Protein AF-A0A849F3B4-F1 (afdb_monomer_lite)

Radius of gyration: 20.48 Å; chains: 1; bounding box: 62×36×54 Å

Sequence (135 aa):
MQRDLKILFNVFCLCCFWLQVFSQEESPEEHHDIPEPMIFDLVRELGAKQGELEVNVLAEFPLSSIASRHIDWAPEIEYAIWDNFAVEFELPFEDAKLEALKTALQYTFGKSGCGRYIHGTQFMVEKFRKLDKWD

Foldseek 3Di:
DVVVVVVVVVVVVVVVVVLPPPPDDDDPDPDDPDDDDPVDDDQDDFFDAAFDKDKDKDWDWDPPDPPPTWIKMKIKIKGDNHGQKIKMWMFIDTRNHTFKTKIKIKGWSAADPVRPDTDIDMDMDIGTDDDPPDD

Structure (mmCIF, N/CA/C/O backbone):
data_AF-A0A849F3B4-F1
#
_entry.id   AF-A0A849F3B4-F1
#
loop_
_atom_site.group_PDB
_atom_site.id
_atom_site.type_symbol
_atom_site.label_atom_id
_atom_site.label_alt_id
_atom_site.label_comp_id
_atom_site.label_asym_id
_atom_site.label_entity_id
_atom_site.label_seq_id
_atom_site.pdbx_PDB_ins_code
_atom_site.Cartn_x
_atom_site.Cartn_y
_atom_site.Cartn_z
_atom_site.occupancy
_atom_site.B_iso_or_equiv
_atom_site.auth_seq_id
_atom_site.auth_comp_id
_atom_site.auth_asym_id
_atom_site.auth_atom_id
_atom_site.pdbx_PDB_model_num
ATOM 1 N N . MET A 1 1 ? -33.260 -25.102 0.142 1.00 57.44 1 MET A N 1
ATOM 2 C CA . MET A 1 1 ? -32.472 -24.036 -0.514 1.00 57.44 1 MET A CA 1
ATOM 3 C C . MET A 1 1 ? -32.814 -22.630 -0.012 1.00 57.44 1 MET A C 1
ATOM 5 O O . MET A 1 1 ? -31.950 -22.007 0.581 1.00 57.44 1 MET A O 1
ATOM 9 N N . GLN A 1 2 ? -34.042 -22.104 -0.170 1.00 55.69 2 GLN A N 1
ATOM 10 C CA . GLN A 1 2 ? -34.351 -20.734 0.307 1.00 55.69 2 GLN A CA 1
ATOM 11 C C . GLN A 1 2 ? -34.433 -20.570 1.839 1.00 55.69 2 GLN A C 1
ATOM 13 O O . GLN A 1 2 ? -34.187 -19.478 2.345 1.00 55.69 2 GLN A O 1
ATOM 18 N N . ARG A 1 3 ? -34.777 -21.625 2.594 1.00 58.72 3 ARG A N 1
ATOM 19 C CA . ARG A 1 3 ? -34.751 -21.597 4.071 1.00 58.72 3 ARG A CA 1
ATOM 20 C C . ARG A 1 3 ? -33.321 -21.590 4.617 1.00 58.72 3 ARG A C 1
ATOM 22 O O . ARG A 1 3 ? -33.041 -20.842 5.544 1.00 58.72 3 ARG A O 1
ATOM 29 N N . ASP A 1 4 ? -32.427 -22.335 3.978 1.00 62.34 4 ASP A N 1
ATOM 30 C CA . ASP A 1 4 ? -31.022 -22.470 4.383 1.00 62.34 4 ASP A CA 1
ATOM 31 C C . ASP A 1 4 ? -30.256 -21.153 4.189 1.00 62.34 4 ASP A C 1
ATOM 33 O O . ASP A 1 4 ? -29.511 -20.731 5.067 1.00 62.34 4 ASP A O 1
ATOM 37 N N . LEU A 1 5 ? -30.542 -20.431 3.097 1.00 61.91 5 LEU A N 1
ATOM 38 C CA . LEU A 1 5 ? -29.961 -19.113 2.824 1.00 61.91 5 LEU A CA 1
ATOM 39 C C . LEU A 1 5 ? -30.415 -18.046 3.834 1.00 61.91 5 LEU A C 1
ATOM 41 O O . LEU A 1 5 ? -29.628 -17.191 4.228 1.00 61.91 5 LEU A O 1
ATOM 45 N N . LYS A 1 6 ? -31.669 -18.115 4.302 1.00 60.88 6 LYS A N 1
ATOM 46 C CA . LYS A 1 6 ? -32.184 -17.211 5.343 1.00 60.88 6 LYS A CA 1
ATOM 47 C C . LYS A 1 6 ? -31.553 -17.490 6.702 1.00 60.88 6 LYS A C 1
ATOM 49 O O . LYS A 1 6 ? -31.318 -16.547 7.448 1.00 60.88 6 LYS A O 1
ATOM 54 N N . ILE A 1 7 ? -31.278 -18.752 7.027 1.00 71.62 7 ILE A N 1
ATOM 55 C CA . ILE A 1 7 ? -30.610 -19.124 8.281 1.00 71.62 7 ILE A CA 1
ATOM 56 C C . ILE A 1 7 ? -29.154 -18.655 8.248 1.00 71.62 7 ILE A C 1
ATOM 58 O O . ILE A 1 7 ? -28.730 -17.984 9.179 1.00 71.62 7 ILE A O 1
ATOM 62 N N . LEU A 1 8 ? -28.430 -18.903 7.151 1.00 69.38 8 LEU A N 1
ATOM 63 C CA . LEU A 1 8 ? -27.071 -18.388 6.944 1.00 69.38 8 LEU A CA 1
ATOM 64 C C . LEU A 1 8 ? -27.006 -16.858 7.033 1.00 69.38 8 LEU A C 1
ATOM 66 O O . LEU A 1 8 ? -26.138 -16.328 7.716 1.00 69.38 8 LEU A O 1
ATOM 70 N N . P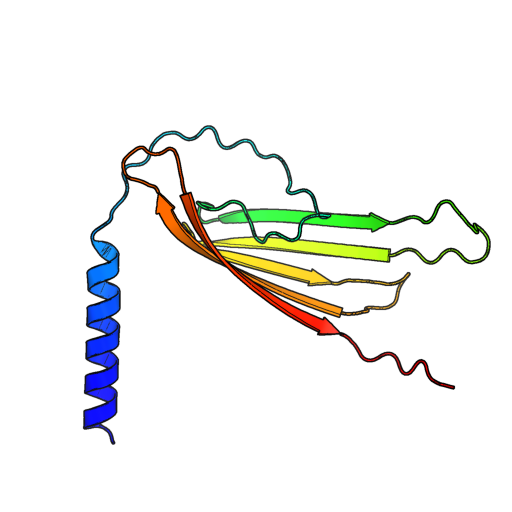HE A 1 9 ? -27.961 -16.155 6.420 1.00 69.56 9 PHE A N 1
ATOM 71 C CA . PHE A 1 9 ? -28.053 -14.698 6.501 1.00 69.56 9 PHE A CA 1
ATOM 72 C C . PHE A 1 9 ? -28.333 -14.204 7.930 1.00 69.56 9 PHE A C 1
ATOM 74 O O . PHE A 1 9 ? -27.693 -13.269 8.392 1.00 69.56 9 PHE A O 1
ATOM 81 N N . ASN A 1 10 ? -29.233 -14.859 8.671 1.00 66.38 10 ASN A N 1
ATOM 82 C CA . ASN A 1 10 ? -29.519 -14.484 10.061 1.00 66.38 10 ASN A CA 1
ATOM 83 C C . ASN A 1 10 ? -28.356 -14.803 11.013 1.00 66.38 10 ASN A C 1
ATOM 85 O O . ASN A 1 10 ? -28.098 -14.020 11.921 1.00 66.38 10 ASN A O 1
ATOM 89 N N . VAL A 1 11 ? -27.634 -15.910 10.803 1.00 70.50 11 VAL A N 1
ATOM 90 C CA . VAL A 1 11 ? -26.419 -16.245 11.566 1.00 70.50 11 VAL A CA 1
ATO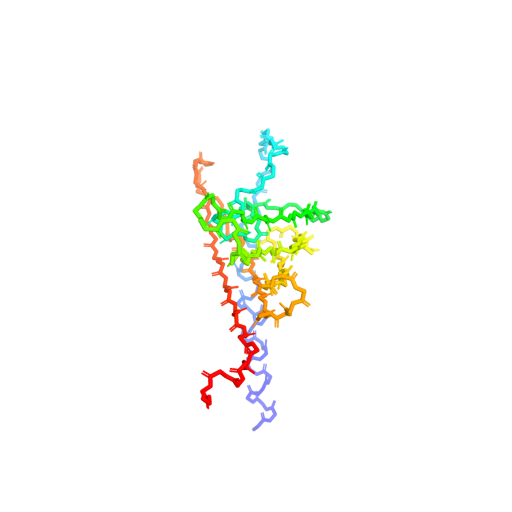M 91 C C . VAL A 1 11 ? -25.309 -15.236 11.269 1.00 70.50 11 VAL A C 1
ATOM 93 O O . VAL A 1 11 ? -24.662 -14.762 12.197 1.00 70.50 11 VAL A O 1
ATOM 96 N N . PHE A 1 12 ? -25.148 -14.836 10.004 1.00 69.25 12 PHE A N 1
ATOM 97 C CA . PHE A 1 12 ? -24.221 -13.778 9.605 1.00 69.25 12 PHE A CA 1
ATOM 98 C C . PHE A 1 12 ? -24.567 -12.441 10.279 1.00 69.25 12 PHE A C 1
ATOM 100 O O . PHE A 1 12 ? -23.705 -11.837 10.910 1.00 69.25 12 PHE A O 1
ATOM 107 N N . CYS A 1 13 ? -25.839 -12.027 10.262 1.00 61.19 13 CYS A N 1
ATOM 108 C CA . CYS A 1 13 ? -26.288 -10.815 10.952 1.00 61.19 13 CYS A CA 1
ATOM 109 C C . CYS A 1 13 ? -26.097 -10.883 12.477 1.00 61.19 13 CYS A C 1
ATOM 111 O O . CYS A 1 13 ? -25.711 -9.883 13.077 1.00 61.19 13 CYS A O 1
ATOM 113 N N . LEU A 1 14 ? -26.320 -12.043 13.108 1.00 58.03 14 LEU A N 1
ATOM 114 C CA . LEU A 1 14 ? -26.065 -12.249 14.540 1.00 58.03 14 LEU A CA 1
ATOM 115 C C . LEU A 1 14 ? -24.570 -12.169 14.877 1.00 58.03 14 LEU A C 1
ATOM 117 O O . LEU A 1 14 ? -24.220 -11.544 15.875 1.00 58.03 14 LEU A O 1
ATOM 121 N N . CYS A 1 15 ? -23.686 -12.717 14.039 1.00 55.75 15 CYS A N 1
ATOM 122 C CA . CYS A 1 15 ? -22.238 -12.551 14.197 1.00 55.75 15 CYS A CA 1
ATOM 123 C C . CYS A 1 15 ? -21.806 -11.086 14.047 1.00 55.75 15 CYS A C 1
ATOM 125 O O . CYS A 1 15 ? -21.016 -10.607 14.858 1.00 55.75 15 CYS A O 1
ATOM 127 N N . CYS A 1 16 ? -22.357 -10.351 13.076 1.00 54.25 16 CYS A N 1
ATOM 128 C CA . CYS A 1 16 ? -22.071 -8.924 12.912 1.00 54.25 16 CYS A CA 1
ATOM 129 C C . CYS A 1 16 ? -22.535 -8.095 14.119 1.00 54.25 16 CYS A C 1
ATOM 131 O O . CYS A 1 16 ? -21.835 -7.172 14.517 1.00 54.25 16 CYS A O 1
ATOM 133 N N . PHE A 1 17 ? -23.668 -8.444 14.739 1.00 47.22 17 PHE A N 1
ATOM 134 C CA . PHE A 1 17 ? -24.204 -7.719 15.898 1.00 47.22 17 PHE A CA 1
ATOM 135 C C . PHE A 1 17 ? -23.380 -7.936 17.179 1.00 47.22 17 PHE A C 1
ATOM 137 O O . PHE A 1 17 ? -23.250 -7.026 17.993 1.00 47.22 17 PHE A O 1
ATOM 144 N N . TRP A 1 18 ? -22.785 -9.121 17.356 1.00 43.12 18 TRP A N 1
ATOM 145 C CA . TRP A 1 18 ? -21.923 -9.418 18.510 1.00 43.12 18 TRP A CA 1
ATOM 146 C C . TRP A 1 18 ? -20.539 -8.758 18.428 1.00 43.12 18 TRP A C 1
ATOM 148 O O . TRP A 1 18 ? -19.905 -8.552 19.461 1.00 43.12 18 TRP A O 1
ATOM 158 N N . LEU A 1 19 ? -20.090 -8.365 17.232 1.00 47.31 19 LEU A N 1
ATOM 159 C CA . LEU A 1 19 ? -18.830 -7.638 17.039 1.00 47.31 19 LEU A CA 1
ATOM 160 C C . LEU A 1 19 ? -18.934 -6.138 17.374 1.00 47.31 19 LEU A C 1
ATOM 162 O O . LEU A 1 19 ? -17.910 -5.495 17.572 1.00 47.31 19 LEU A O 1
ATOM 166 N N . GLN A 1 20 ? -20.143 -5.573 17.498 1.00 43.62 20 GLN A N 1
ATOM 167 C CA . GLN A 1 20 ? -20.333 -4.137 17.764 1.00 43.62 20 GLN A CA 1
ATOM 168 C C . GLN A 1 20 ? -20.245 -3.745 19.253 1.00 43.62 20 GLN A C 1
ATOM 170 O O . GLN A 1 20 ? -20.354 -2.566 19.579 1.00 43.62 20 GLN A O 1
ATOM 175 N N . VAL A 1 21 ? -20.062 -4.700 20.175 1.00 41.53 21 VAL A N 1
ATOM 176 C CA . VAL A 1 21 ? -20.135 -4.434 21.629 1.00 41.53 21 VAL A CA 1
ATOM 177 C C . VAL A 1 21 ? -18.821 -3.904 22.227 1.00 41.53 21 VAL A C 1
ATOM 179 O O . VAL A 1 21 ? -18.828 -3.375 23.335 1.00 41.53 21 VAL A O 1
ATOM 182 N N . PHE A 1 22 ? -17.707 -3.919 21.492 1.00 42.25 22 PHE A N 1
ATOM 183 C CA . PHE A 1 22 ? -16.474 -3.240 21.913 1.00 42.25 22 PHE A CA 1
ATOM 184 C C . PHE A 1 22 ? -16.348 -1.869 21.240 1.00 42.25 22 PHE A C 1
ATOM 186 O O . PHE A 1 22 ? -15.449 -1.619 20.446 1.00 42.25 22 PHE A O 1
ATOM 193 N N . SER A 1 23 ? -17.280 -0.972 21.567 1.00 42.25 23 SER A N 1
ATOM 194 C CA . SER A 1 23 ? -17.131 0.460 21.297 1.00 42.25 23 SER A CA 1
ATOM 195 C C . SER A 1 23 ? -15.934 0.979 22.098 1.00 42.25 23 SER A C 1
ATOM 197 O O . SER A 1 23 ? -15.993 1.019 23.327 1.00 42.25 23 SER A O 1
ATOM 199 N N . GLN A 1 24 ? -14.837 1.328 21.424 1.00 53.62 24 GLN A N 1
ATOM 200 C CA . GLN A 1 24 ? -13.646 1.878 22.073 1.00 53.62 24 GLN A CA 1
ATOM 201 C C . GLN A 1 24 ? -13.796 3.383 22.308 1.00 53.62 24 GLN A C 1
ATOM 203 O O . GLN A 1 24 ? -14.194 4.124 21.414 1.00 53.62 24 GLN A O 1
ATOM 208 N N . GLU A 1 25 ? -13.463 3.812 23.524 1.00 50.91 25 GLU A N 1
ATOM 209 C CA . GLU A 1 25 ? -13.218 5.211 23.872 1.00 50.91 25 GLU A CA 1
ATOM 210 C C . GLU A 1 25 ? -12.075 5.773 23.012 1.00 50.91 25 GLU A C 1
ATOM 212 O O . GLU A 1 25 ? -11.018 5.149 22.891 1.00 50.91 25 GLU A O 1
ATOM 217 N N . GLU A 1 26 ? -12.277 6.959 22.431 1.00 50.78 26 GLU A N 1
ATOM 218 C CA . GLU A 1 26 ? -11.206 7.715 21.782 1.00 50.78 26 GLU A CA 1
ATOM 219 C C . GLU A 1 26 ? -10.193 8.176 22.836 1.00 50.78 26 GLU A C 1
ATOM 221 O O . GLU A 1 26 ? -10.429 9.124 23.584 1.00 50.78 26 GLU A O 1
ATOM 226 N N . SER A 1 27 ? -9.039 7.514 22.893 1.00 48.03 27 SER A N 1
ATOM 227 C CA . SER A 1 27 ? -7.843 8.117 23.472 1.00 48.03 27 SER A CA 1
ATOM 228 C C . SER A 1 27 ? -7.208 9.042 22.429 1.00 48.03 27 SER A C 1
ATOM 230 O O . SER A 1 27 ? -7.108 8.623 21.272 1.00 48.03 27 SER A O 1
ATOM 232 N N . PRO A 1 28 ? -6.733 10.244 22.799 1.00 46.59 28 PRO A N 1
ATOM 233 C CA . PRO A 1 28 ? -5.991 11.099 21.886 1.00 46.59 28 PRO A CA 1
ATOM 234 C C . PRO A 1 28 ? -4.624 10.451 21.644 1.00 46.59 28 PRO A C 1
ATOM 236 O O . PRO A 1 28 ? -3.689 10.638 22.418 1.00 46.59 28 PRO A O 1
ATOM 239 N N . GLU A 1 29 ? -4.535 9.609 20.618 1.00 58.25 29 GLU A N 1
ATOM 240 C CA . GLU A 1 29 ? -3.249 9.199 20.072 1.00 58.25 29 GLU A CA 1
ATOM 241 C C . GLU A 1 29 ? -2.731 10.345 19.210 1.00 58.25 29 GLU A C 1
ATOM 243 O O . GLU A 1 29 ? -3.419 10.845 18.321 1.00 58.25 29 GLU A O 1
ATOM 248 N N . GLU A 1 30 ? -1.528 10.801 19.540 1.00 51.69 30 GLU A N 1
ATOM 249 C CA . GLU A 1 30 ? -0.754 11.730 18.732 1.00 51.69 30 GLU A CA 1
ATOM 250 C C . GLU A 1 30 ? -0.354 10.986 17.450 1.00 51.69 30 GLU A C 1
ATOM 252 O O . GLU A 1 30 ? 0.652 10.280 17.415 1.00 51.69 30 GLU A O 1
ATOM 257 N N . HIS A 1 31 ? -1.218 11.061 16.436 1.00 56.91 31 HIS A N 1
ATOM 258 C CA . HIS A 1 31 ? -0.965 10.512 15.109 1.00 56.91 31 HIS A CA 1
ATOM 259 C C . HIS A 1 31 ? 0.156 11.333 14.475 1.00 56.91 31 HIS A C 1
ATOM 261 O O . HIS A 1 31 ? -0.009 12.526 14.205 1.00 56.91 31 HIS A O 1
ATOM 267 N N . HIS A 1 32 ? 1.321 10.721 14.300 1.00 57.53 32 HIS A N 1
ATOM 268 C CA . HIS A 1 32 ? 2.391 11.334 13.534 1.00 57.53 32 HIS A CA 1
ATOM 269 C C . HIS A 1 32 ? 2.198 10.947 12.071 1.00 57.53 32 HIS A C 1
ATOM 271 O O . HIS A 1 32 ? 2.337 9.779 11.735 1.00 57.53 32 HIS A O 1
ATOM 277 N N . ASP A 1 33 ? 1.924 11.932 11.212 1.00 68.56 33 ASP A N 1
ATOM 278 C CA . ASP A 1 33 ? 1.907 11.767 9.752 1.00 68.56 33 ASP A CA 1
ATOM 279 C C . ASP A 1 33 ? 3.336 11.524 9.235 1.00 68.56 33 ASP A C 1
ATOM 281 O O . ASP A 1 33 ? 3.992 12.416 8.688 1.00 68.56 33 ASP A O 1
ATOM 285 N N . ILE A 1 34 ? 3.864 10.328 9.479 1.00 70.25 34 ILE A N 1
ATOM 286 C CA . ILE A 1 34 ? 5.116 9.853 8.903 1.00 70.25 34 ILE A CA 1
ATOM 287 C C . ILE A 1 34 ? 4.732 8.834 7.831 1.00 70.25 34 ILE A C 1
ATOM 289 O O . ILE A 1 34 ? 4.109 7.839 8.185 1.00 70.25 34 ILE A O 1
ATOM 293 N N . PRO A 1 35 ? 5.107 9.063 6.559 1.00 73.88 35 PRO A N 1
ATOM 294 C CA . PRO A 1 35 ? 4.839 8.107 5.495 1.00 73.88 35 PRO A CA 1
ATOM 295 C C . PRO A 1 35 ? 5.446 6.745 5.807 1.00 73.88 35 PRO A C 1
ATOM 297 O O . PRO A 1 35 ? 6.551 6.662 6.368 1.00 73.88 35 PRO A O 1
ATOM 300 N N . GLU A 1 36 ? 4.754 5.691 5.405 1.00 75.12 36 GLU A N 1
ATOM 301 C CA . GLU A 1 36 ? 5.194 4.332 5.656 1.00 75.12 36 GLU A CA 1
ATOM 302 C C . GLU A 1 36 ? 6.473 4.023 4.862 1.00 75.12 36 GLU A C 1
ATOM 304 O O . GLU A 1 36 ? 6.682 4.490 3.732 1.00 75.12 36 GLU A O 1
ATOM 309 N N . PRO A 1 37 ? 7.421 3.275 5.450 1.00 77.75 37 PRO A N 1
ATOM 310 C CA . PRO A 1 37 ? 8.617 2.888 4.730 1.00 77.75 37 PRO A CA 1
ATOM 311 C C . PRO A 1 37 ? 8.267 1.821 3.684 1.00 77.75 37 PRO A C 1
ATOM 313 O O . PRO A 1 37 ? 8.243 0.653 4.031 1.00 77.75 37 PRO A O 1
ATOM 316 N N . MET A 1 38 ? 8.160 2.196 2.405 1.00 81.00 38 MET A N 1
ATOM 317 C CA . MET A 1 38 ? 7.892 1.318 1.236 1.00 81.00 38 MET A CA 1
ATOM 318 C C . MET A 1 38 ? 8.724 0.015 1.118 1.00 81.00 38 MET A C 1
ATOM 320 O O . MET A 1 38 ? 8.432 -0.843 0.295 1.00 81.00 38 MET A O 1
ATOM 324 N N . ILE A 1 39 ? 9.825 -0.137 1.866 1.00 77.94 39 ILE A N 1
ATOM 325 C CA . ILE A 1 39 ? 10.559 -1.419 1.943 1.00 77.94 39 ILE A CA 1
ATOM 326 C C . ILE A 1 39 ? 9.769 -2.466 2.750 1.00 77.94 39 ILE A C 1
ATOM 328 O O . ILE A 1 39 ? 9.949 -3.670 2.560 1.00 77.94 39 ILE A O 1
ATOM 332 N N . PHE A 1 40 ? 8.924 -2.010 3.669 1.00 75.44 40 PHE A N 1
ATOM 333 C CA . PHE A 1 40 ? 7.954 -2.806 4.398 1.00 75.44 40 PHE A CA 1
ATOM 334 C C . PHE A 1 40 ? 6.571 -2.496 3.841 1.00 75.44 40 PHE A C 1
ATOM 336 O O . PHE A 1 40 ? 6.017 -1.437 4.094 1.00 75.44 40 PHE A O 1
ATOM 343 N N . ASP A 1 41 ? 6.054 -3.455 3.092 1.00 75.50 41 ASP A N 1
ATOM 344 C CA . ASP A 1 41 ? 4.756 -3.407 2.432 1.00 75.50 41 ASP A CA 1
ATOM 345 C C . ASP A 1 41 ? 3.637 -3.562 3.474 1.00 75.50 41 ASP A C 1
ATOM 347 O O . ASP A 1 41 ? 3.394 -4.661 3.989 1.00 75.50 41 ASP A O 1
ATOM 351 N N . LEU A 1 42 ? 3.037 -2.442 3.863 1.00 82.94 42 LEU A N 1
ATOM 352 C CA . LEU A 1 42 ? 1.947 -2.339 4.824 1.00 82.94 42 LEU A CA 1
ATOM 353 C C . LEU A 1 42 ? 0.877 -1.430 4.216 1.00 82.94 42 LEU A C 1
ATOM 355 O O . LEU A 1 42 ? 1.194 -0.432 3.598 1.00 82.94 42 LEU A O 1
ATOM 359 N N . VAL A 1 43 ? -0.392 -1.770 4.447 1.00 85.44 43 VAL A N 1
ATOM 360 C CA . VAL A 1 43 ? -1.531 -1.046 3.849 1.00 85.44 43 VAL A CA 1
ATOM 361 C C . VAL A 1 43 ? -1.743 0.339 4.437 1.00 85.44 43 VAL A C 1
ATOM 363 O O . VAL A 1 43 ? -2.212 1.225 3.742 1.00 85.44 43 VAL A O 1
ATOM 366 N N . ARG A 1 44 ? -1.628 0.427 5.761 1.00 87.69 44 ARG A N 1
ATOM 367 C CA . ARG A 1 44 ? -1.737 1.604 6.624 1.00 87.69 44 ARG A CA 1
ATOM 368 C C . ARG A 1 44 ? -1.358 1.169 8.047 1.00 87.69 44 ARG A C 1
ATOM 370 O O . ARG A 1 44 ? -1.344 -0.024 8.399 1.00 87.69 44 ARG A O 1
ATOM 377 N N . GLU A 1 45 ? -1.178 2.139 8.931 1.00 86.06 45 GLU A N 1
ATOM 378 C CA . GLU A 1 45 ? -1.137 1.878 10.359 1.00 86.06 45 GLU A CA 1
ATOM 379 C C . GLU A 1 45 ? -2.471 1.275 10.843 1.00 86.06 45 GLU A C 1
ATOM 381 O O . GLU A 1 45 ? -3.584 1.644 10.432 1.00 86.06 45 GLU A O 1
ATOM 386 N N . LEU A 1 46 ? -2.385 0.314 11.771 1.00 90.12 46 LEU A N 1
ATOM 387 C CA . LEU A 1 46 ? -3.582 -0.182 12.444 1.00 90.12 46 LEU A CA 1
ATOM 388 C C . LEU A 1 46 ? -4.263 0.979 13.181 1.00 90.12 46 LEU A C 1
ATOM 390 O O . LEU A 1 46 ? -3.611 1.760 13.863 1.00 90.12 46 LEU A O 1
ATOM 394 N N . GLY A 1 47 ? -5.592 1.049 13.100 1.00 89.62 47 GLY A N 1
ATOM 395 C CA . GLY A 1 47 ? -6.365 2.142 13.694 1.00 89.62 47 GLY A CA 1
ATOM 396 C C . GLY A 1 47 ? -6.594 3.346 12.777 1.00 89.62 47 GLY A C 1
ATOM 397 O O . GLY A 1 47 ? -7.148 4.332 13.263 1.00 89.62 47 GLY A O 1
ATOM 398 N N . ALA A 1 48 ? -6.235 3.245 11.490 1.00 90.50 48 ALA A N 1
ATOM 399 C CA . ALA A 1 48 ? -6.489 4.265 10.471 1.00 90.50 48 ALA A CA 1
ATOM 400 C C . ALA A 1 48 ? -7.920 4.831 10.532 1.00 90.50 48 ALA A C 1
ATOM 402 O O . ALA A 1 48 ? -8.902 4.077 10.646 1.00 90.50 48 ALA A O 1
ATOM 403 N N . LYS A 1 49 ? -8.043 6.159 10.459 1.00 92.69 49 LYS A N 1
ATOM 404 C CA . LYS A 1 49 ? -9.329 6.867 10.471 1.00 92.69 49 LYS A CA 1
ATOM 405 C C . LYS A 1 49 ? -9.881 7.021 9.068 1.00 92.69 49 LYS A C 1
ATOM 407 O O . LYS A 1 49 ? -9.149 7.204 8.099 1.00 92.69 49 LYS A O 1
ATOM 412 N N . GLN A 1 50 ? -11.206 6.991 8.960 1.00 94.31 50 GLN A N 1
ATOM 413 C CA . GLN A 1 50 ? -11.884 7.186 7.688 1.00 94.31 50 GLN A CA 1
ATOM 414 C C . GLN A 1 50 ? -11.397 8.459 6.978 1.00 94.31 50 GLN A C 1
ATOM 416 O O . GLN A 1 50 ? -11.457 9.560 7.524 1.00 94.31 50 GLN A O 1
ATOM 421 N N . GLY A 1 51 ? -11.025 8.310 5.708 1.00 94.75 51 GLY A N 1
ATOM 422 C CA . GLY A 1 51 ? -10.623 9.411 4.840 1.00 94.75 51 GLY A CA 1
ATOM 423 C C . GLY A 1 51 ? -9.125 9.695 4.813 1.00 94.75 51 GLY A C 1
ATOM 424 O O . GLY A 1 51 ? -8.714 10.517 3.995 1.00 94.75 51 GLY A O 1
ATOM 425 N N . GLU A 1 52 ? -8.321 9.021 5.637 1.00 93.00 52 GLU A N 1
ATOM 426 C CA . GLU A 1 52 ? -6.863 9.043 5.504 1.00 93.00 52 GLU A CA 1
ATOM 427 C C . GLU A 1 52 ? -6.437 8.491 4.136 1.00 93.00 52 GLU A C 1
ATOM 429 O O . GLU A 1 52 ? -6.973 7.486 3.657 1.00 93.00 52 GLU A O 1
ATOM 434 N N . LEU A 1 53 ? -5.495 9.187 3.500 1.00 93.44 53 LEU A N 1
ATOM 435 C CA . LEU A 1 53 ? -4.974 8.900 2.168 1.00 93.44 53 LEU A CA 1
ATOM 436 C C . LEU A 1 53 ? -3.457 9.043 2.202 1.00 93.44 53 LEU A C 1
ATOM 438 O O . LEU A 1 53 ? -2.954 10.093 2.603 1.00 93.44 53 LEU A O 1
ATOM 442 N N . GLU A 1 54 ? -2.758 8.038 1.694 1.00 92.38 54 GLU A N 1
ATOM 443 C CA . GLU A 1 54 ? -1.320 8.091 1.457 1.00 92.38 54 GLU A CA 1
ATOM 444 C C . GLU A 1 54 ? -1.008 7.718 0.010 1.00 92.38 54 GLU A C 1
ATOM 446 O O . GLU A 1 54 ? -1.690 6.903 -0.609 1.00 92.38 54 GLU A O 1
ATOM 451 N N . VAL A 1 55 ? -0.038 8.429 -0.563 1.00 93.50 55 VAL A N 1
ATOM 452 C CA . VAL A 1 55 ? 0.447 8.210 -1.925 1.00 93.50 55 VAL A CA 1
ATOM 453 C C . VAL A 1 55 ? 1.956 8.353 -1.895 1.00 93.50 55 VAL A C 1
ATOM 455 O O . VAL A 1 55 ? 2.495 9.407 -1.548 1.00 93.50 55 VAL A O 1
ATOM 458 N N . ASN A 1 56 ? 2.627 7.297 -2.299 1.00 92.00 56 ASN A N 1
ATOM 459 C CA . ASN A 1 56 ? 4.050 7.082 -2.138 1.00 92.00 56 ASN A CA 1
ATOM 460 C C . ASN A 1 56 ? 4.579 6.365 -3.395 1.00 92.00 56 ASN A C 1
ATOM 462 O O . ASN A 1 56 ? 3.842 5.834 -4.230 1.00 92.00 56 ASN A O 1
ATOM 466 N N . VAL A 1 57 ? 5.883 6.499 -3.626 1.00 93.81 57 VAL A N 1
ATOM 467 C CA . VAL A 1 57 ? 6.570 5.852 -4.746 1.00 93.81 57 VAL A CA 1
ATOM 468 C C . VAL A 1 57 ? 7.959 5.468 -4.268 1.00 93.81 57 VAL A C 1
ATOM 470 O O . VAL A 1 57 ? 8.743 6.346 -3.895 1.00 93.81 57 VAL A O 1
ATOM 473 N N . LEU A 1 58 ? 8.293 4.181 -4.328 1.00 92.50 58 LEU A N 1
ATOM 474 C CA . LEU A 1 58 ? 9.667 3.715 -4.156 1.00 92.50 58 LEU A CA 1
ATOM 475 C C . LEU A 1 58 ? 10.352 3.627 -5.517 1.00 92.50 58 LEU A C 1
ATOM 477 O O . LEU A 1 58 ? 9.749 3.166 -6.480 1.00 92.50 58 LEU A O 1
ATOM 481 N N . ALA A 1 59 ? 11.608 4.066 -5.602 1.00 93.06 59 ALA A N 1
ATOM 482 C CA . ALA A 1 59 ? 12.443 3.884 -6.784 1.00 93.06 59 ALA A CA 1
ATOM 483 C C . ALA A 1 59 ? 13.845 3.422 -6.375 1.00 93.06 59 ALA A C 1
ATOM 485 O O . ALA A 1 59 ? 14.533 4.087 -5.595 1.00 93.06 59 ALA A O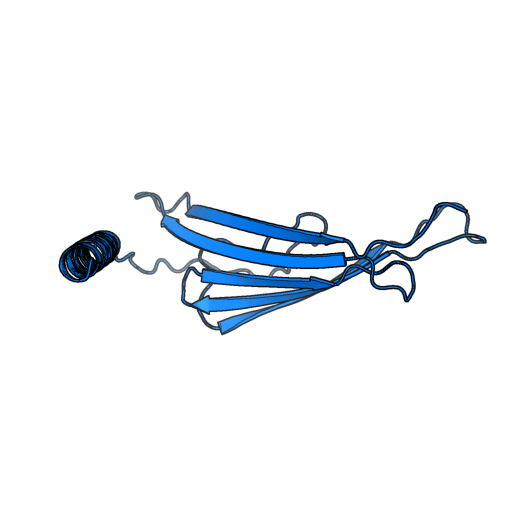 1
ATOM 486 N N . GLU A 1 60 ? 14.279 2.301 -6.935 1.00 91.25 60 GLU A N 1
ATOM 487 C CA . GLU A 1 60 ? 15.556 1.662 -6.661 1.00 91.25 60 GLU A CA 1
ATOM 488 C C . GLU A 1 60 ? 16.518 1.865 -7.835 1.00 91.25 60 GLU A C 1
ATOM 490 O O . GLU A 1 60 ? 16.235 1.549 -8.992 1.00 91.25 60 GLU A O 1
ATOM 495 N N . PHE A 1 61 ? 17.696 2.416 -7.533 1.00 91.25 61 PHE A N 1
ATOM 496 C CA . PHE A 1 61 ? 18.734 2.694 -8.522 1.00 91.25 61 PHE A CA 1
ATOM 497 C C . PHE A 1 61 ? 19.981 1.863 -8.211 1.00 91.25 61 PHE A C 1
ATOM 499 O O . PHE A 1 61 ? 20.761 2.245 -7.330 1.00 91.25 61 PHE A O 1
ATOM 506 N N . PRO A 1 62 ? 20.236 0.770 -8.953 1.00 86.75 62 PRO A N 1
ATOM 507 C CA . PRO A 1 62 ? 21.459 -0.003 -8.793 1.00 86.75 62 PRO A CA 1
ATOM 508 C C . PRO A 1 62 ? 22.702 0.881 -8.972 1.00 86.75 62 PRO A C 1
ATOM 510 O O . PRO A 1 62 ? 22.853 1.584 -9.978 1.00 86.75 62 PRO A O 1
ATOM 513 N N . LEU A 1 63 ? 23.593 0.864 -7.977 1.00 87.88 63 LEU A N 1
ATOM 514 C CA . LEU A 1 63 ? 24.850 1.626 -8.002 1.00 87.88 63 LEU A CA 1
ATOM 515 C C . LEU A 1 63 ? 25.973 0.877 -8.738 1.00 87.88 63 LEU A C 1
ATOM 517 O O . LEU A 1 63 ? 26.942 1.489 -9.189 1.00 87.88 63 LEU A O 1
ATOM 521 N N . SER A 1 64 ? 25.850 -0.445 -8.874 1.00 81.50 64 SER A N 1
ATOM 522 C CA . SER A 1 64 ? 26.728 -1.283 -9.688 1.00 81.50 64 SER A CA 1
ATOM 523 C C . SER A 1 64 ? 26.211 -1.355 -11.132 1.00 81.50 64 SER A C 1
ATOM 525 O O . SER A 1 64 ? 25.010 -1.378 -11.377 1.00 81.50 64 SER A O 1
ATOM 527 N N . SER A 1 65 ? 27.126 -1.392 -12.107 1.00 71.88 65 SER A N 1
ATOM 528 C CA . SER A 1 65 ? 26.812 -1.594 -13.536 1.00 71.88 65 SER A CA 1
ATOM 529 C C . SER A 1 65 ? 25.940 -0.508 -14.190 1.00 71.88 65 SER A C 1
ATOM 531 O O . SER A 1 65 ? 24.921 -0.796 -14.811 1.00 71.88 65 SER A O 1
ATOM 533 N N . ILE A 1 66 ? 26.410 0.747 -14.145 1.00 74.44 66 ILE A N 1
ATOM 534 C CA . ILE A 1 66 ? 25.762 1.935 -14.749 1.00 74.44 66 ILE A CA 1
ATOM 535 C C . ILE A 1 66 ? 25.279 1.703 -16.197 1.00 74.44 66 ILE A C 1
ATOM 537 O O . ILE A 1 66 ? 24.240 2.227 -16.587 1.00 74.44 66 ILE A O 1
ATOM 541 N N . ALA A 1 67 ? 26.015 0.925 -16.998 1.00 74.06 67 ALA A N 1
ATOM 542 C CA . ALA A 1 67 ? 25.715 0.700 -18.415 1.00 74.06 67 ALA A CA 1
ATOM 543 C C . ALA A 1 67 ? 24.539 -0.263 -18.684 1.00 74.06 67 ALA A C 1
ATOM 545 O O . ALA A 1 67 ? 24.006 -0.256 -19.789 1.00 74.06 67 ALA A O 1
ATOM 546 N N . SER A 1 68 ? 24.142 -1.085 -17.711 1.00 77.50 68 SER A N 1
ATOM 547 C CA . SER A 1 68 ? 23.057 -2.073 -17.833 1.00 77.50 68 SER A CA 1
ATOM 548 C C . SER A 1 68 ? 22.016 -1.903 -16.724 1.00 77.50 68 SER A C 1
ATOM 550 O O . SER A 1 68 ? 21.428 -2.881 -16.266 1.00 77.50 68 SER A O 1
ATOM 552 N N . ARG A 1 69 ? 21.870 -0.676 -16.213 1.00 80.56 69 ARG A N 1
ATOM 553 C CA . ARG A 1 69 ? 21.020 -0.388 -15.063 1.00 80.56 69 ARG A CA 1
ATOM 554 C C 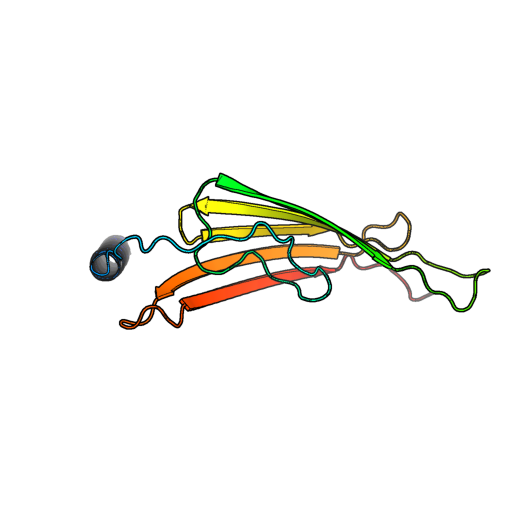. ARG A 1 69 ? 19.551 -0.402 -15.477 1.00 80.56 69 ARG A C 1
ATOM 556 O O . ARG A 1 69 ? 19.140 0.469 -16.240 1.00 80.56 69 ARG A O 1
ATOM 563 N N . HIS A 1 70 ? 18.800 -1.334 -14.911 1.00 88.50 70 HIS A N 1
ATOM 564 C CA . HIS A 1 70 ? 17.344 -1.268 -14.837 1.00 88.50 70 HIS A CA 1
ATOM 565 C C . HIS A 1 70 ? 16.944 -0.489 -13.580 1.00 88.50 70 HIS A C 1
ATOM 567 O O . HIS A 1 70 ? 17.672 -0.516 -12.583 1.00 88.50 70 HIS A O 1
ATOM 573 N N . ILE A 1 71 ? 15.863 0.280 -13.665 1.00 92.31 71 ILE A N 1
ATOM 574 C CA . ILE A 1 71 ? 15.299 1.036 -12.544 1.00 92.31 71 ILE A CA 1
ATOM 575 C C . ILE A 1 71 ? 14.006 0.353 -12.131 1.00 92.31 71 ILE A C 1
ATOM 577 O O . ILE A 1 71 ? 13.055 0.345 -12.910 1.00 92.31 71 ILE A O 1
ATOM 581 N N . ASP A 1 72 ? 13.957 -0.143 -10.905 1.00 92.75 72 ASP A N 1
ATOM 582 C CA . ASP A 1 72 ? 12.721 -0.666 -10.337 1.00 92.75 72 ASP A CA 1
ATOM 583 C C . ASP A 1 72 ? 11.999 0.471 -9.618 1.00 92.75 72 ASP A C 1
ATOM 585 O O . ASP A 1 72 ? 12.620 1.249 -8.890 1.00 92.75 72 ASP A O 1
ATOM 589 N N . TRP A 1 73 ? 10.705 0.638 -9.862 1.00 95.19 73 TRP A N 1
ATOM 590 C CA . TRP A 1 73 ? 9.907 1.633 -9.153 1.00 95.19 73 TRP A CA 1
ATOM 591 C C . TRP A 1 73 ? 8.453 1.207 -9.035 1.00 95.19 73 TRP A C 1
ATOM 593 O O . TRP A 1 73 ? 7.922 0.535 -9.915 1.00 95.19 73 TRP A O 1
ATOM 603 N N . ALA A 1 74 ? 7.800 1.613 -7.953 1.00 94.81 74 ALA A N 1
ATOM 604 C CA . ALA A 1 74 ? 6.447 1.181 -7.646 1.00 94.81 74 ALA A CA 1
ATOM 605 C C . ALA A 1 74 ? 5.649 2.328 -7.013 1.00 94.81 74 ALA A C 1
ATOM 607 O O . ALA A 1 74 ? 5.929 2.718 -5.879 1.00 94.81 74 ALA A O 1
ATOM 608 N N . PRO A 1 75 ? 4.723 2.954 -7.763 1.00 95.38 75 PRO A N 1
ATOM 609 C CA . PRO A 1 75 ? 3.741 3.854 -7.193 1.00 95.38 75 PRO A CA 1
ATOM 610 C C . PRO A 1 75 ? 2.658 3.080 -6.455 1.00 95.38 75 PRO A C 1
ATOM 612 O O . PRO A 1 75 ? 2.124 2.092 -6.972 1.00 95.38 75 PRO A O 1
ATOM 615 N N . GLU A 1 76 ? 2.283 3.620 -5.307 1.00 95.12 76 GLU A N 1
ATOM 616 C CA . GLU A 1 76 ? 1.289 3.076 -4.399 1.00 95.12 76 GLU A CA 1
ATOM 617 C C . GLU A 1 76 ? 0.294 4.162 -3.962 1.00 95.12 76 GLU A C 1
ATOM 619 O O . GLU A 1 76 ? 0.558 5.372 -4.003 1.00 95.12 76 GLU A O 1
ATOM 624 N N . ILE A 1 77 ? -0.919 3.710 -3.652 1.00 95.44 77 ILE A N 1
ATOM 625 C CA . ILE A 1 77 ? -1.982 4.507 -3.055 1.00 95.44 77 ILE A CA 1
ATOM 626 C C . ILE A 1 77 ? -2.715 3.685 -1.999 1.00 95.44 77 ILE A C 1
ATOM 628 O O . ILE A 1 77 ? -3.195 2.582 -2.265 1.00 95.44 77 ILE A O 1
ATOM 632 N N . GLU A 1 78 ? -2.898 4.291 -0.837 1.00 95.31 78 GLU A N 1
ATOM 633 C CA . GLU A 1 78 ? -3.553 3.701 0.322 1.00 95.31 78 GLU A CA 1
ATOM 634 C C . GLU A 1 78 ? -4.715 4.578 0.767 1.00 95.31 78 GLU A C 1
ATOM 636 O O . GLU A 1 78 ? -4.606 5.805 0.823 1.00 95.31 78 GLU A O 1
ATOM 641 N N . TYR A 1 79 ? -5.846 3.971 1.112 1.00 95.94 79 TYR A N 1
ATOM 642 C CA . TYR A 1 79 ? -7.025 4.723 1.518 1.00 95.94 79 TYR A CA 1
ATOM 643 C C . TYR A 1 79 ? -7.825 4.026 2.613 1.00 95.94 79 TYR A C 1
ATOM 645 O O . TYR A 1 79 ? -8.275 2.886 2.461 1.00 95.94 79 TYR A O 1
ATOM 653 N N . ALA A 1 80 ? -8.081 4.754 3.699 1.00 96.50 80 ALA A N 1
ATOM 654 C CA . ALA A 1 80 ? -8.960 4.323 4.776 1.00 96.50 80 ALA A CA 1
ATOM 655 C C . ALA A 1 80 ? -10.428 4.588 4.407 1.00 96.50 80 ALA A C 1
ATOM 657 O O . ALA A 1 80 ? -10.958 5.691 4.570 1.00 96.50 80 ALA A O 1
ATOM 658 N N . ILE A 1 81 ? -11.111 3.562 3.894 1.00 96.56 81 ILE A N 1
ATOM 659 C CA . ILE A 1 81 ? -12.516 3.663 3.462 1.00 96.56 81 ILE A CA 1
ATOM 660 C C . ILE A 1 81 ? -13.444 3.897 4.662 1.00 96.56 81 ILE A C 1
ATOM 662 O O . ILE A 1 81 ? -14.406 4.664 4.565 1.00 96.56 81 ILE A O 1
ATOM 666 N N . TRP A 1 82 ? -13.154 3.238 5.785 1.00 95.75 82 TRP A N 1
ATOM 667 C CA . TRP A 1 82 ? -13.860 3.376 7.058 1.00 95.75 82 TRP A CA 1
ATOM 668 C C . TRP A 1 82 ? -12.851 3.381 8.200 1.00 95.75 82 TRP A C 1
ATOM 670 O O . TRP A 1 82 ? -11.729 2.904 8.034 1.00 95.75 82 TRP A O 1
ATOM 680 N N . ASP A 1 83 ? -13.271 3.846 9.376 1.00 93.94 83 ASP A N 1
ATOM 681 C CA . ASP A 1 83 ? -12.474 3.665 10.586 1.00 93.94 83 ASP A CA 1
ATOM 682 C C . ASP A 1 83 ? -12.0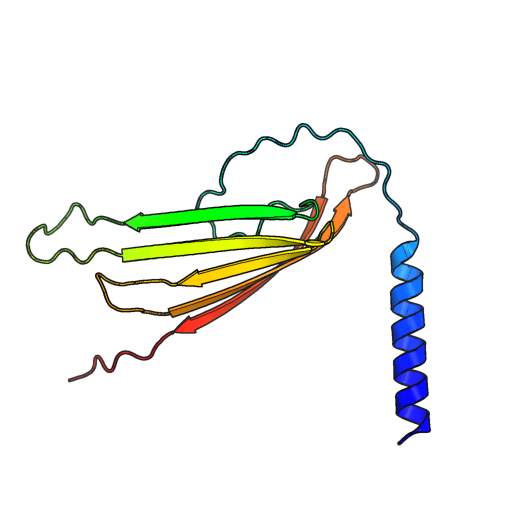92 2.190 10.726 1.00 93.94 83 ASP A C 1
ATOM 684 O O . ASP A 1 83 ? -12.958 1.310 10.659 1.00 93.94 83 ASP A O 1
ATOM 688 N N . ASN A 1 84 ? -10.802 1.934 10.951 1.00 94.75 84 ASN A N 1
ATOM 689 C CA . ASN A 1 84 ? -10.225 0.602 11.119 1.00 94.75 84 ASN A CA 1
ATOM 690 C C . ASN A 1 84 ? -10.215 -0.285 9.859 1.00 94.75 84 ASN A C 1
ATOM 692 O O . ASN A 1 84 ? -9.924 -1.479 9.975 1.00 94.75 84 ASN A O 1
ATOM 696 N N . PHE A 1 85 ? -10.516 0.248 8.672 1.00 96.38 85 PHE A N 1
ATOM 697 C CA . PHE A 1 85 ? -10.465 -0.506 7.419 1.00 96.38 85 PHE A CA 1
ATOM 698 C C . PHE A 1 85 ? -9.835 0.311 6.289 1.00 96.38 85 PHE A C 1
ATOM 700 O O . PHE A 1 85 ? -10.393 1.319 5.847 1.00 96.38 85 PHE A O 1
ATOM 707 N N . ALA A 1 86 ? -8.705 -0.179 5.784 1.00 96.44 86 ALA A N 1
ATOM 708 C CA . ALA A 1 86 ? -7.950 0.451 4.710 1.00 96.44 86 ALA A CA 1
ATOM 709 C C . ALA A 1 86 ? -7.695 -0.523 3.560 1.00 96.44 86 ALA A C 1
ATOM 711 O O . ALA A 1 86 ? -7.724 -1.747 3.730 1.00 96.44 86 ALA A O 1
ATOM 712 N N . VAL A 1 87 ? -7.487 0.043 2.378 1.00 96.81 87 VAL A N 1
ATOM 713 C CA . VAL A 1 87 ? -7.129 -0.681 1.161 1.00 96.81 87 VAL A CA 1
ATOM 714 C C . VAL A 1 87 ? -5.913 -0.031 0.530 1.00 96.81 87 VAL A C 1
ATOM 716 O O . VAL A 1 87 ? -5.751 1.181 0.631 1.00 96.81 87 VAL A O 1
ATOM 719 N N . GLU A 1 88 ? -5.126 -0.829 -0.169 1.00 96.19 88 GLU A N 1
ATOM 720 C CA . GLU A 1 88 ? -3.905 -0.402 -0.847 1.00 96.19 88 GLU A CA 1
ATOM 721 C C . GLU A 1 88 ? -3.890 -0.956 -2.270 1.00 96.19 88 GLU A C 1
ATOM 723 O O . GLU A 1 88 ? -4.447 -2.027 -2.569 1.00 96.19 88 GLU A O 1
ATOM 728 N N . PHE A 1 89 ? -3.286 -0.178 -3.158 1.00 96.69 89 PHE A N 1
ATOM 729 C CA . PHE A 1 89 ? -3.051 -0.521 -4.543 1.00 96.69 89 PHE A CA 1
ATOM 730 C C . PHE A 1 89 ? -1.665 -0.059 -4.986 1.00 96.69 89 PHE A C 1
ATOM 732 O O . PHE A 1 89 ? -1.375 1.134 -4.946 1.00 96.69 89 PHE A O 1
ATOM 739 N N . GLU A 1 90 ? -0.873 -0.979 -5.532 1.00 95.31 90 GLU A N 1
ATOM 740 C CA . GLU A 1 90 ? 0.490 -0.706 -5.989 1.00 95.31 90 GLU A CA 1
ATOM 741 C C . GLU A 1 90 ? 0.744 -1.294 -7.390 1.00 95.31 90 GLU A C 1
ATOM 743 O O . GLU A 1 90 ? 0.225 -2.351 -7.782 1.00 95.31 90 GLU A O 1
ATOM 748 N N . LEU A 1 91 ? 1.548 -0.577 -8.180 1.00 96.19 91 LEU A N 1
ATOM 749 C CA . LEU A 1 91 ? 1.925 -0.948 -9.545 1.00 96.19 91 LEU A CA 1
ATOM 750 C C . LEU A 1 91 ? 3.449 -1.060 -9.697 1.00 96.19 91 LEU A C 1
ATOM 752 O O . LEU A 1 91 ? 4.073 -0.085 -10.090 1.00 96.19 91 LEU A O 1
ATOM 756 N N . PRO A 1 92 ? 4.070 -2.227 -9.480 1.00 94.62 92 PRO A N 1
ATOM 757 C CA . PRO A 1 92 ? 5.510 -2.385 -9.692 1.00 94.62 92 PRO A CA 1
ATOM 758 C C . PRO A 1 92 ? 5.928 -2.297 -11.171 1.00 94.62 92 PRO A C 1
ATOM 760 O O . PRO A 1 92 ? 5.303 -2.918 -12.042 1.00 94.62 92 PRO A O 1
ATOM 763 N N . PHE A 1 93 ? 7.017 -1.578 -11.457 1.00 94.94 93 PHE A N 1
ATOM 764 C CA . PHE A 1 93 ? 7.618 -1.408 -12.784 1.00 94.94 93 PHE A CA 1
ATOM 765 C C . PHE A 1 93 ? 9.122 -1.722 -12.805 1.00 94.94 93 PHE A C 1
ATOM 767 O O . PHE A 1 93 ? 9.853 -1.289 -11.921 1.00 94.94 93 PHE A O 1
ATOM 774 N N . GLU A 1 94 ? 9.582 -2.351 -13.894 1.00 93.75 94 GLU A N 1
ATOM 775 C CA . GLU A 1 94 ? 10.986 -2.387 -14.343 1.00 93.75 94 GLU A CA 1
ATOM 776 C C . GLU A 1 94 ? 11.118 -1.391 -15.514 1.00 93.75 94 GLU A C 1
ATOM 778 O O . GLU A 1 94 ? 10.529 -1.564 -16.589 1.00 93.75 94 GLU A O 1
ATOM 783 N N . ASP A 1 95 ? 11.873 -0.313 -15.323 1.00 92.88 95 ASP A N 1
ATOM 784 C CA . ASP A 1 95 ? 12.009 0.827 -16.234 1.00 92.88 95 ASP A CA 1
ATOM 785 C C . ASP A 1 95 ? 10.657 1.462 -16.620 1.00 92.88 95 ASP A C 1
ATOM 787 O O . ASP A 1 95 ? 10.144 2.337 -15.934 1.00 92.88 95 ASP A O 1
ATOM 791 N N . ALA A 1 96 ? 10.065 1.057 -17.743 1.00 93.12 96 ALA A N 1
ATOM 792 C CA . ALA A 1 96 ? 8.756 1.530 -18.209 1.00 93.12 96 ALA A CA 1
ATOM 793 C C . ALA A 1 96 ? 7.757 0.377 -18.402 1.00 93.12 96 ALA A C 1
ATOM 795 O O . ALA A 1 96 ? 6.699 0.552 -19.013 1.00 93.12 96 ALA A O 1
ATOM 796 N N . LYS A 1 97 ? 8.109 -0.825 -17.940 1.00 93.38 97 LYS A N 1
ATOM 797 C CA . LYS A 1 97 ? 7.315 -2.041 -18.093 1.00 93.38 97 LYS A CA 1
ATOM 798 C C . LYS A 1 97 ? 6.637 -2.359 -16.774 1.00 93.38 97 LYS A C 1
ATOM 800 O O . LYS A 1 97 ? 7.294 -2.432 -15.750 1.00 93.38 97 LYS A O 1
ATOM 805 N N . LEU A 1 98 ? 5.319 -2.532 -16.822 1.00 94.56 98 LEU A N 1
ATOM 806 C CA . LEU A 1 98 ? 4.540 -2.960 -15.665 1.00 94.56 98 LEU A CA 1
ATOM 807 C C . LEU A 1 98 ? 4.814 -4.442 -15.385 1.00 94.56 98 LEU A C 1
ATOM 809 O O . LEU A 1 98 ? 4.472 -5.283 -16.223 1.00 94.56 98 LEU A O 1
ATOM 813 N N . GLU A 1 99 ? 5.355 -4.740 -14.210 1.00 94.75 99 GLU A N 1
ATOM 814 C CA . GLU A 1 99 ? 5.747 -6.086 -13.786 1.00 94.75 99 GLU A CA 1
ATOM 815 C C . GLU A 1 99 ? 4.630 -6.799 -13.027 1.00 94.75 99 GLU A C 1
ATOM 817 O O . GLU A 1 99 ? 4.408 -7.996 -13.222 1.00 94.75 99 GLU A O 1
ATOM 822 N N . ALA A 1 100 ? 3.872 -6.081 -12.197 1.00 94.88 100 ALA A N 1
ATOM 823 C CA . ALA A 1 100 ? 2.834 -6.686 -11.373 1.00 94.88 100 ALA A CA 1
ATOM 824 C C . ALA A 1 100 ? 1.667 -5.737 -11.085 1.00 94.88 100 ALA A C 1
ATOM 826 O O . ALA A 1 100 ? 1.664 -4.561 -11.439 1.00 94.88 100 ALA A O 1
ATOM 827 N N . LEU A 1 101 ? 0.636 -6.307 -10.470 1.00 95.69 101 LEU A N 1
ATOM 828 C CA . LEU A 1 101 ? -0.473 -5.597 -9.855 1.00 95.69 101 LEU A CA 1
ATOM 829 C C . LEU A 1 101 ? -0.581 -6.086 -8.415 1.00 95.69 101 LEU A C 1
ATOM 831 O O . LEU A 1 101 ? -0.818 -7.284 -8.216 1.00 95.69 101 LEU A O 1
ATOM 835 N N . LYS A 1 102 ? -0.436 -5.185 -7.447 1.00 95.56 102 LYS A N 1
ATOM 836 C CA . LYS A 1 102 ? -0.544 -5.491 -6.023 1.00 95.56 102 LYS A CA 1
ATOM 837 C C . LYS A 1 102 ? -1.763 -4.802 -5.426 1.00 95.56 102 LYS A C 1
ATOM 839 O O . LYS A 1 102 ? -2.113 -3.683 -5.794 1.00 95.56 102 LYS A O 1
ATOM 844 N N . THR A 1 103 ? -2.475 -5.537 -4.582 1.00 96.56 103 THR A N 1
ATOM 845 C CA . THR A 1 103 ? -3.636 -5.033 -3.849 1.00 96.56 103 THR A CA 1
ATOM 846 C C . THR A 1 103 ? -3.633 -5.608 -2.453 1.00 96.56 103 THR A C 1
ATOM 848 O O . THR A 1 103 ? -3.466 -6.826 -2.307 1.00 96.56 103 THR A O 1
ATOM 851 N N . ALA A 1 104 ? -3.942 -4.788 -1.461 1.00 95.94 104 ALA A N 1
ATOM 852 C CA . ALA A 1 104 ? -4.013 -5.244 -0.089 1.00 95.94 104 ALA A CA 1
ATOM 853 C C . ALA A 1 104 ? -5.186 -4.637 0.685 1.00 95.94 104 ALA A C 1
ATOM 855 O O . ALA A 1 104 ? -5.799 -3.645 0.291 1.00 95.94 104 ALA A O 1
ATOM 856 N N . LEU A 1 105 ? -5.560 -5.327 1.760 1.00 96.31 105 LEU A N 1
ATOM 857 C CA . LEU A 1 105 ? -6.648 -4.976 2.663 1.00 96.31 105 LEU A CA 1
ATOM 858 C C . LEU A 1 105 ? -6.140 -5.033 4.098 1.00 96.31 105 LEU A C 1
ATOM 860 O O . LEU A 1 105 ? -5.500 -6.012 4.484 1.00 96.31 105 LEU A O 1
ATOM 864 N N . GLN A 1 106 ? -6.531 -4.059 4.910 1.00 96.31 106 GLN A N 1
ATOM 865 C CA . GLN A 1 106 ? -6.303 -4.037 6.348 1.00 96.31 106 GLN A CA 1
ATOM 866 C C . GLN A 1 106 ? -7.622 -4.007 7.097 1.00 96.31 106 GLN A C 1
ATOM 868 O O . GLN A 1 106 ? -8.526 -3.241 6.771 1.00 96.31 106 GLN A O 1
ATOM 873 N N . TYR A 1 107 ? -7.677 -4.755 8.195 1.00 96.38 107 TYR A N 1
ATOM 874 C CA . TYR A 1 107 ? -8.715 -4.592 9.196 1.00 96.38 107 TYR A CA 1
ATOM 875 C C . TYR A 1 107 ? -8.144 -4.558 10.616 1.00 96.38 107 TYR A C 1
ATOM 877 O O . TYR A 1 107 ? -7.448 -5.481 11.043 1.00 96.38 107 TYR A O 1
ATOM 885 N N . THR A 1 108 ? -8.479 -3.515 11.371 1.00 95.94 108 THR A N 1
ATOM 886 C CA . THR A 1 108 ? -8.187 -3.390 12.803 1.00 95.94 108 THR A CA 1
ATOM 887 C C . THR A 1 108 ? -9.412 -3.824 13.607 1.00 95.94 108 THR A C 1
ATOM 889 O O . THR A 1 108 ? -10.512 -3.321 13.405 1.00 95.94 108 THR A O 1
ATOM 892 N N . PHE A 1 109 ? -9.240 -4.761 14.541 1.00 92.56 109 PHE A N 1
ATOM 893 C CA . PHE A 1 109 ? -10.352 -5.312 15.333 1.00 92.56 109 PHE A CA 1
ATOM 894 C C . PHE A 1 109 ? -10.290 -4.956 16.824 1.00 92.56 109 PHE A C 1
ATOM 896 O O . PHE A 1 109 ? -11.116 -5.429 17.604 1.00 92.56 109 PHE A O 1
ATOM 903 N N . GLY A 1 110 ? -9.341 -4.109 17.231 1.00 87.50 110 GLY A N 1
ATOM 904 C CA . GLY A 1 110 ? -9.386 -3.420 18.520 1.00 87.50 110 GLY A CA 1
ATOM 905 C C . GLY A 1 110 ? -8.027 -3.233 19.185 1.00 87.50 110 GLY A C 1
ATOM 906 O O . GLY A 1 110 ? -7.004 -3.753 18.738 1.00 87.50 110 GLY A O 1
ATOM 907 N N . LYS A 1 111 ? -8.029 -2.501 20.300 1.00 89.44 111 LYS A N 1
ATOM 908 C CA . LYS A 1 111 ? -6.861 -2.308 21.175 1.00 89.44 111 LYS A CA 1
ATOM 909 C C . LYS A 1 111 ? -7.002 -3.130 22.456 1.00 89.44 111 LYS A C 1
ATOM 911 O O . LYS A 1 111 ? -8.107 -3.405 22.921 1.00 89.44 111 LYS A O 1
ATOM 916 N N . SER A 1 112 ? -5.878 -3.511 23.056 1.00 88.69 112 SER A N 1
ATOM 917 C CA . SER A 1 112 ? -5.862 -4.147 24.378 1.00 88.69 112 SER A CA 1
ATOM 918 C C . SER A 1 112 ? -6.502 -3.242 25.437 1.00 88.69 112 SER A C 1
ATOM 920 O O . SER A 1 112 ? -6.421 -2.020 25.337 1.00 88.69 112 SER A O 1
ATOM 922 N N . GLY A 1 113 ? -7.045 -3.818 26.515 1.00 84.19 113 GLY A N 1
ATOM 923 C CA . GLY A 1 113 ? -7.677 -3.042 27.596 1.00 84.19 113 GLY A CA 1
ATOM 924 C C . GLY A 1 113 ? -6.752 -2.049 28.319 1.00 84.19 113 GLY A C 1
ATOM 925 O O . GLY A 1 113 ? -7.232 -1.184 29.038 1.00 84.19 113 GLY A O 1
ATOM 926 N N . CYS A 1 114 ? -5.431 -2.151 28.128 1.00 84.12 114 CYS A N 1
ATOM 927 C CA . CYS A 1 114 ? -4.450 -1.183 28.630 1.00 84.12 114 CYS A CA 1
ATOM 928 C C . CYS A 1 114 ? -4.031 -0.117 27.602 1.00 84.12 114 CYS A C 1
ATOM 930 O O . CYS A 1 114 ? -3.140 0.672 27.896 1.00 84.12 114 CYS A O 1
ATOM 932 N N . GLY A 1 115 ? -4.597 -0.135 26.391 1.00 82.50 115 GLY A N 1
ATOM 933 C CA . GLY A 1 115 ? -4.310 0.815 25.311 1.00 82.50 115 GLY A CA 1
ATOM 934 C C . GLY A 1 115 ? -2.947 0.658 24.628 1.00 82.50 115 GLY A C 1
ATOM 935 O O . GLY A 1 115 ? -2.690 1.328 23.645 1.00 82.50 115 GLY A O 1
ATOM 936 N N . ARG A 1 116 ? -2.069 -0.236 25.105 1.00 86.56 116 ARG A N 1
ATOM 937 C CA . ARG A 1 116 ? -0.670 -0.342 24.628 1.00 86.56 116 ARG A CA 1
ATOM 938 C C . ARG A 1 116 ? -0.447 -1.223 23.403 1.00 86.56 116 ARG A C 1
ATOM 940 O O . ARG A 1 116 ? 0.659 -1.270 22.881 1.00 86.56 116 ARG A O 1
ATOM 947 N N . TYR A 1 117 ? -1.460 -1.977 23.007 1.00 88.69 117 TYR A N 1
ATOM 948 C CA . TYR A 1 117 ? -1.391 -2.892 21.876 1.00 88.69 117 TYR A CA 1
ATOM 949 C C . TYR A 1 117 ? -2.614 -2.682 21.016 1.00 88.69 117 TYR A C 1
ATOM 951 O O . TYR A 1 117 ? -3.717 -2.547 21.551 1.00 88.69 117 TYR A O 1
ATOM 959 N N . ILE A 1 118 ? -2.404 -2.725 19.712 1.00 92.75 118 ILE A N 1
ATOM 960 C CA . ILE A 1 118 ? -3.443 -2.712 18.700 1.00 92.75 118 ILE A CA 1
ATOM 961 C C . ILE A 1 118 ? -3.389 -4.026 17.927 1.00 92.75 118 ILE A C 1
ATOM 963 O O . ILE A 1 118 ? -2.321 -4.610 17.739 1.00 92.75 118 ILE A O 1
ATOM 967 N N . HIS A 1 119 ? -4.557 -4.531 17.550 1.00 94.06 119 HIS A N 1
ATOM 968 C CA . HIS A 1 119 ? -4.706 -5.821 16.903 1.00 94.06 119 HIS A CA 1
ATOM 969 C C . HIS A 1 119 ? -5.419 -5.659 15.566 1.00 94.06 119 HIS A C 1
ATOM 971 O O . HIS A 1 119 ? -6.444 -4.981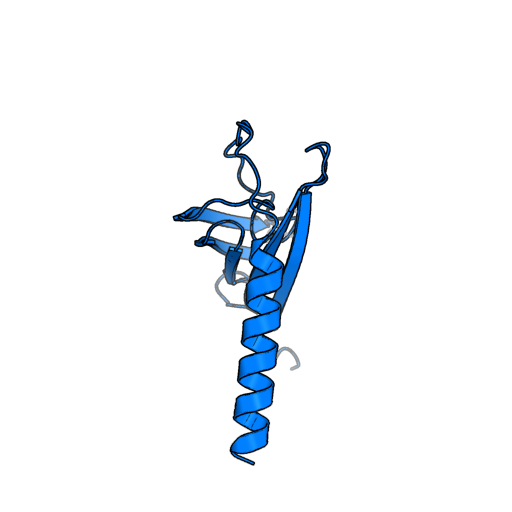 15.455 1.00 94.06 119 HIS A O 1
ATOM 977 N N . GLY A 1 120 ? -4.878 -6.317 14.549 1.00 94.56 120 GLY A N 1
ATOM 978 C CA . GLY A 1 120 ? -5.414 -6.274 13.203 1.00 94.56 120 GLY A CA 1
ATOM 979 C C . GLY A 1 120 ? -4.876 -7.397 12.339 1.00 94.56 120 GLY A C 1
ATOM 980 O O . GLY A 1 120 ? -4.064 -8.216 12.774 1.00 94.56 120 GLY A O 1
ATOM 981 N N . THR A 1 121 ? -5.375 -7.445 11.116 1.00 95.44 121 THR A N 1
ATOM 982 C CA . THR A 1 121 ? -4.935 -8.361 10.073 1.00 95.44 121 THR A CA 1
ATOM 983 C C . THR A 1 121 ? -4.781 -7.587 8.777 1.00 95.44 121 THR A C 1
ATOM 985 O O . THR A 1 121 ? -5.541 -6.654 8.517 1.00 95.44 121 THR A O 1
ATOM 988 N N . GLN A 1 122 ? -3.798 -7.985 7.982 1.00 94.88 122 GLN A N 1
ATOM 989 C CA . GLN A 1 122 ? -3.609 -7.494 6.630 1.00 94.88 122 GLN A CA 1
ATOM 990 C C . GLN A 1 122 ? -3.553 -8.693 5.681 1.00 94.88 122 GLN A C 1
ATOM 992 O O . GLN A 1 122 ? -3.063 -9.768 6.042 1.00 94.88 122 GLN A O 1
ATOM 997 N N . PHE A 1 123 ? -4.115 -8.526 4.490 1.00 95.25 123 PHE A N 1
ATOM 998 C CA . PHE A 1 123 ? -4.142 -9.532 3.438 1.00 95.25 123 PHE A CA 1
ATOM 999 C C . PHE A 1 123 ? -3.732 -8.887 2.124 1.00 95.25 123 PHE A C 1
ATOM 1001 O O . PHE A 1 123 ? -4.331 -7.892 1.726 1.00 95.25 123 PHE A O 1
ATOM 1008 N N . MET A 1 124 ? -2.752 -9.481 1.447 1.00 94.50 124 MET A N 1
ATOM 1009 C CA . MET A 1 124 ? -2.135 -8.917 0.250 1.00 94.50 124 MET A CA 1
ATOM 1010 C C . MET A 1 124 ? -2.181 -9.934 -0.886 1.00 94.50 124 MET A C 1
ATOM 1012 O O . MET A 1 124 ? -2.029 -11.142 -0.675 1.00 94.50 124 MET A O 1
ATOM 1016 N N . VAL A 1 125 ? -2.415 -9.442 -2.098 1.00 95.06 125 VAL A N 1
ATOM 1017 C CA . VAL A 1 125 ? -2.431 -10.234 -3.325 1.00 95.06 125 VAL A CA 1
ATOM 1018 C C . VAL A 1 125 ? -1.575 -9.541 -4.361 1.00 95.06 125 VAL A C 1
ATOM 1020 O O . VAL A 1 125 ? -1.809 -8.387 -4.702 1.00 95.06 125 VAL A O 1
ATOM 1023 N N . GLU A 1 126 ? -0.650 -10.303 -4.927 1.00 94.62 126 GLU A N 1
ATOM 1024 C CA . GLU A 1 126 ? 0.174 -9.875 -6.042 1.00 94.62 126 GLU A CA 1
ATOM 1025 C C . GLU A 1 126 ? -0.108 -10.736 -7.270 1.00 94.62 126 GLU A C 1
ATOM 1027 O O . GLU A 1 126 ? -0.129 -11.971 -7.220 1.00 94.62 126 GLU A O 1
ATOM 1032 N N . LYS A 1 127 ? -0.317 -10.071 -8.404 1.00 95.50 127 LYS A N 1
ATOM 1033 C CA . LYS A 1 127 ? -0.459 -10.714 -9.702 1.00 95.50 127 LYS A CA 1
ATOM 1034 C C . LYS A 1 127 ? 0.645 -10.243 -10.635 1.00 95.50 127 LYS A C 1
ATOM 1036 O O . LYS A 1 127 ? 0.528 -9.194 -11.266 1.00 95.50 127 LYS A O 1
ATOM 1041 N N . PHE A 1 128 ? 1.653 -11.088 -10.807 1.00 93.44 128 PHE A N 1
ATOM 1042 C CA . PHE A 1 128 ? 2.697 -10.877 -11.802 1.00 93.44 128 PHE A CA 1
ATOM 1043 C C . PHE A 1 128 ? 2.130 -10.884 -13.221 1.00 93.44 128 PHE A C 1
ATOM 1045 O O . PHE A 1 128 ? 1.365 -11.771 -13.628 1.00 93.44 128 PHE A O 1
ATOM 1052 N N . ARG A 1 129 ? 2.556 -9.905 -14.011 1.00 86.81 129 ARG A N 1
ATOM 1053 C CA . ARG A 1 129 ? 2.415 -9.929 -15.455 1.00 86.81 129 ARG A CA 1
ATOM 1054 C C . ARG A 1 129 ? 3.490 -10.869 -15.984 1.00 86.81 129 ARG A C 1
ATOM 1056 O O . ARG A 1 129 ? 4.675 -10.583 -15.911 1.00 86.81 129 ARG A O 1
ATOM 1063 N N . LYS A 1 130 ? 3.072 -12.015 -16.524 1.00 64.06 130 LYS A N 1
ATOM 1064 C CA . LYS A 1 130 ? 3.983 -12.948 -17.196 1.00 64.06 130 LYS A CA 1
ATOM 1065 C C . LYS A 1 130 ? 4.685 -12.204 -18.339 1.00 64.06 130 LYS A C 1
ATOM 1067 O O . LYS A 1 130 ? 4.065 -11.932 -19.366 1.00 64.06 130 LYS A O 1
ATOM 1072 N N . LEU A 1 131 ? 5.947 -11.843 -18.144 1.00 60.50 131 LEU A N 1
ATOM 1073 C CA . LEU A 1 131 ? 6.846 -11.537 -19.240 1.00 60.50 131 LEU A CA 1
ATOM 1074 C C . LEU A 1 131 ? 7.305 -12.875 -19.808 1.00 60.50 131 LEU A C 1
ATOM 1076 O O . LEU A 1 131 ? 7.896 -13.690 -19.098 1.00 60.50 131 LEU A O 1
ATOM 1080 N N . ASP A 1 132 ? 7.018 -13.116 -21.082 1.00 54.56 132 ASP A N 1
ATOM 1081 C CA . ASP A 1 132 ? 7.687 -14.164 -21.842 1.00 54.56 132 ASP A CA 1
ATOM 1082 C C . ASP A 1 132 ? 9.190 -13.816 -21.891 1.00 54.56 132 ASP A C 1
ATOM 1084 O O . ASP A 1 132 ? 9.646 -13.064 -22.746 1.00 54.56 132 ASP A O 1
ATOM 1088 N N . LYS A 1 133 ? 9.961 -14.282 -20.904 1.00 47.88 133 LYS A N 1
ATOM 1089 C CA . LYS A 1 133 ? 11.432 -14.250 -20.879 1.00 47.88 133 LYS A CA 1
ATOM 1090 C C . LYS A 1 133 ? 11.938 -15.696 -20.785 1.00 47.88 133 LYS A C 1
ATOM 1092 O O . LYS A 1 133 ? 12.479 -16.103 -19.766 1.00 47.88 133 LYS A O 1
ATOM 1097 N N . TRP A 1 134 ? 11.705 -16.465 -21.848 1.00 45.22 134 TRP A N 1
ATOM 1098 C CA . TRP A 1 134 ? 12.492 -17.648 -22.219 1.00 45.22 134 TRP A CA 1
ATOM 1099 C C . TRP A 1 134 ? 12.493 -17.763 -23.751 1.00 45.22 134 TRP A C 1
ATOM 1101 O O . TRP A 1 134 ? 11.660 -18.474 -24.303 1.00 45.22 134 TRP A O 1
ATOM 1111 N N . ASP A 1 135 ? 13.416 -17.046 -24.396 1.00 40.69 135 ASP A N 1
ATOM 1112 C CA . ASP A 1 135 ? 13.984 -17.360 -25.717 1.00 40.69 135 ASP A CA 1
ATOM 1113 C C . ASP A 1 135 ? 15.515 -17.362 -25.577 1.00 40.69 135 ASP A C 1
ATOM 1115 O O . ASP A 1 135 ? 16.042 -16.419 -24.935 1.00 40.69 135 ASP A O 1
#

pLDDT: mean 80.35, std 17.53, range [40.69, 96.81]

Secondary structure (DSSP, 8-state):
-HHHHHHHHHHHHHHHHHGGG----------------TTS--SS-TT--TT-EEEEEEEE--SS-GGG---EEEEEEEEEEETTEEEEEE--EETTEE-EEEEEEEEEEEE-TTSS-EEEEEEEEEEE-------